Protein 6JKL (pdb70)

Foldseek 3Di:
DDDDDDDDDDDDDDDDDDDDD/DDDDDDDDDDDDDDDDDDDDD/DDDDDDDDDDDDDDDDDDDDD

Solvent-accessible surface area: 5103 Å² total

Secondary structure (DSSP, 8-state):
---------PPPPPP------/---------PPPPPP------/---------PPPPPP------

B-factor: mean 18.48, std 7.0, range [3.53, 42.38]

Radius of gyration: 21.07 Å; Cα contacts (8 Å, |Δi|>4): 208; chains: 3; bounding box: 51×9×64 Å

Sequence (63 aa):
PGPGPGDDGPSGAEGPGPGPGPGPGPGDDGPSGAEEGPGPGPGPGPGPGDDGPSGAEGPGPGPG

Structure (mmCIF, N/CA/C/O backbone):
data_6JKL
#
_entry.id   6JKL
#
_cell.length_a   60.541
_cell.length_b   17.424
_cell.length_c   51.637
_cell.angle_alpha   90.00
_cell.angle_beta   114.39
_cell.angle_gamma   90.00
#
_symmetry.space_group_name_H-M   'C 1 2 1'
#
loop_
_entity.id
_entity.type
_entity.pdbx_description
1 polymer 'A triple-helix region of human collagen type II'
2 water water
#
loop_
_atom_site.group_PDB
_atom_site.id
_atom_site.type_symbol
_atom_site.label_atom_id
_atom_site.label_alt_id
_atom_site.label_comp_id
_atom_site.label_asym_id
_atom_site.label_entity_id
_atom_site.label_seq_id
_atom_site.pdbx_PDB_ins_code
_atom_site.Cartn_x
_atom_site.Cartn_y
_atom_site.Cartn_z
_atom_site.occupancy
_atom_site.B_iso_or_equiv
_atom_site.auth_seq_id
_atom_site.auth_comp_id
_atom_site.auth_asym_id
_atom_site.auth_atom_id
_atom_site.pdbx_PDB_model_num
ATOM 1 N N . PRO A 1 2 ? 25.238 11.988 2.638 1.00 36.29 1 PRO A N 1
ATOM 2 C CA . PRO A 1 2 ? 24.218 11.071 3.154 1.00 27.33 1 PRO A CA 1
ATOM 3 C C . PRO A 1 2 ? 23.977 11.269 4.635 1.00 25.26 1 PRO A C 1
ATOM 4 O O . PRO A 1 2 ? 24.827 10.943 5.454 1.00 24.77 1 PRO A O 1
ATOM 16 N N . GLY A 1 4 ? 22.380 10.865 8.435 1.00 20.01 3 GLY A N 1
ATOM 17 C CA . GLY A 1 4 ? 22.040 9.741 9.285 1.00 18.87 3 GLY A CA 1
ATOM 18 C C . GLY A 1 4 ? 20.545 9.533 9.424 1.00 17.98 3 GLY A C 1
ATOM 19 O O . GLY A 1 4 ? 19.755 10.382 9.012 1.00 18.70 3 GLY A O 1
ATOM 20 N N . PRO A 1 5 ? 20.144 8.391 9.999 1.00 16.86 4 PRO A N 1
ATOM 21 C CA . PRO A 1 5 ? 18.728 8.133 10.267 1.00 17.29 4 PRO A CA 1
ATOM 22 C C . PRO A 1 5 ? 18.235 8.937 11.463 1.00 15.74 4 PRO A C 1
ATOM 23 O O . PRO A 1 5 ? 19.051 9.458 12.224 1.00 15.54 4 PRO A O 1
ATOM 35 N N . GLY A 1 7 ? 16.836 9.749 15.159 1.00 14.12 6 GLY A N 1
ATOM 36 C CA . GLY A 1 7 ? 17.125 9.163 16.452 1.00 17.51 6 GLY A CA 1
ATOM 37 C C . GLY A 1 7 ? 16.001 8.271 16.932 1.00 15.83 6 GLY A C 1
ATOM 38 O O . GLY A 1 7 ? 14.922 8.253 16.340 1.00 14.02 6 GLY A O 1
ATOM 39 N N . PRO A 1 8 ? 16.249 7.520 18.012 1.00 12.31 7 PRO A N 1
ATOM 40 C CA . PRO A 1 8 ? 15.218 6.648 18.576 1.00 15.32 7 PRO A CA 1
ATOM 41 C C . PRO A 1 8 ? 14.034 7.461 19.079 1.00 17.78 7 PRO A C 1
ATOM 42 O O . PRO A 1 8 ? 14.207 8.628 19.436 1.00 13.01 7 PRO A O 1
ATOM 54 N N . GLY A 1 10 ? 11.312 9.043 21.474 1.00 23.39 9 GLY A N 1
ATOM 55 C CA . GLY A 1 10 ? 11.494 9.548 22.819 1.00 22.34 9 GLY A CA 1
ATOM 56 C C . GLY A 1 10 ? 10.881 8.656 23.877 1.00 22.32 9 GLY A C 1
ATOM 57 O O . GLY A 1 10 ? 9.978 7.863 23.602 1.00 22.91 9 GLY A O 1
ATOM 58 N N . ASP A 1 11 ? 11.380 8.790 25.101 1.00 22.38 10 ASP A N 1
ATOM 59 C CA . ASP A 1 11 ? 10.809 8.066 26.223 1.00 21.84 10 ASP A CA 1
ATOM 60 C C . ASP A 1 11 ? 9.364 8.495 26.455 1.00 21.17 10 ASP A C 1
ATOM 61 O O . ASP A 1 11 ? 8.948 9.602 26.097 1.00 20.36 10 ASP A O 1
ATOM 66 N N . ASP A 1 12 ? 8.598 7.604 27.079 1.00 21.67 11 ASP A N 1
ATOM 67 C CA . ASP A 1 12 ? 7.269 7.979 27.537 1.00 21.80 11 ASP A CA 1
ATOM 68 C C . ASP A 1 12 ? 7.381 9.027 28.635 1.00 19.86 11 ASP A C 1
ATOM 69 O O . ASP A 1 12 ? 8.351 9.060 29.397 1.00 19.72 11 ASP A O 1
ATOM 74 N N . GLY A 1 13 ? 6.380 9.906 28.702 1.00 19.02 12 GLY A N 1
ATOM 75 C CA . GLY A 1 13 ? 6.390 10.970 29.663 1.00 17.79 12 GLY A CA 1
ATOM 76 C C . GLY A 1 13 ? 6.240 10.460 31.085 1.00 17.89 12 GLY A C 1
ATOM 77 O O . GLY A 1 13 ? 6.083 9.256 31.332 1.00 19.01 12 GLY A O 1
ATOM 78 N N . PRO A 1 14 ? 6.294 11.383 32.041 1.00 17.83 13 PRO A N 1
ATOM 79 C CA . PRO A 1 14 ? 6.087 11.009 33.442 1.00 20.14 13 PRO A CA 1
ATOM 80 C C . PRO A 1 14 ? 4.641 10.618 33.691 1.00 17.64 13 PRO A C 1
ATOM 81 O O . PRO A 1 14 ? 3.735 10.944 32.922 1.00 17.44 13 PRO A O 1
ATOM 85 N N . SER A 1 15 ? 4.436 9.901 34.791 1.00 22.96 14 SER A N 1
ATOM 86 C CA . SER A 1 15 ? 3.092 9.512 35.183 1.00 15.28 14 SER A CA 1
ATOM 87 C C . SER A 1 15 ? 2.275 10.736 35.576 1.00 14.07 14 SER A C 1
ATOM 88 O O . SER A 1 15 ? 2.797 11.714 36.116 1.00 15.95 14 SER A O 1
ATOM 91 N N . GLY A 1 16 ? 0.979 10.676 35.292 1.00 12.47 15 GLY A N 1
ATOM 92 C CA . GLY A 1 16 ? 0.087 11.743 35.687 1.00 11.54 15 GLY A CA 1
ATOM 93 C C . GLY A 1 16 ? -0.040 11.847 37.194 1.00 11.85 15 GLY A C 1
ATOM 94 O O . GLY A 1 16 ? 0.392 10.982 37.956 1.00 12.60 15 GLY A O 1
ATOM 95 N N . ALA A 1 17 ? -0.647 12.945 37.630 1.00 13.67 16 ALA A N 1
ATOM 96 C CA . ALA A 1 17 ? -0.839 13.168 39.053 1.00 12.23 16 ALA A CA 1
ATOM 97 C C . ALA A 1 17 ? -1.835 12.166 39.627 1.00 11.37 16 ALA A C 1
ATOM 98 O O . ALA A 1 17 ? -2.661 11.588 38.913 1.00 12.51 16 ALA A O 1
ATOM 100 N N . GLU A 1 18 ? -1.738 11.957 40.938 1.00 12.15 17 GLU A N 1
ATOM 101 C CA . GLU A 1 18 ? -2.731 11.160 41.642 1.00 12.11 17 GLU A CA 1
ATOM 102 C C . GLU A 1 18 ? -4.107 11.794 41.478 1.00 16.03 17 GLU A C 1
ATOM 103 O O . GLU A 1 18 ? -4.243 13.018 41.395 1.00 13.31 17 GLU A O 1
ATOM 109 N N . GLY A 1 19 ? -5.131 10.945 41.400 1.00 11.04 18 GLY A N 1
ATOM 110 C CA . GLY A 1 19 ? -6.486 11.399 41.198 1.00 10.51 18 GLY A CA 1
ATOM 111 C C . GLY A 1 19 ? -6.956 12.334 42.292 1.00 13.25 18 GLY A C 1
ATOM 112 O O . GLY A 1 19 ? -6.364 12.416 43.372 1.00 12.11 18 GLY A O 1
ATOM 113 N N . PRO A 1 20 ? -8.034 13.080 42.023 1.00 14.41 19 PRO A N 1
ATOM 114 C CA . PRO A 1 20 ? -8.607 13.944 43.058 1.00 11.80 19 PRO A CA 1
ATOM 115 C C . PRO A 1 20 ? -9.284 13.126 44.148 1.00 12.97 19 PRO A C 1
ATOM 116 O O . PRO A 1 20 ? -9.569 11.947 43.935 1.00 16.22 19 PRO A O 1
ATOM 128 N N . GLY A 1 22 ? -12.198 11.637 46.605 1.00 10.33 21 GLY A N 1
ATOM 129 C CA . GLY A 1 22 ? -13.535 11.185 46.278 1.00 13.27 21 GLY A CA 1
ATOM 130 C C . GLY A 1 22 ? -14.620 12.105 46.795 1.00 11.26 21 GLY A C 1
ATOM 131 O O . GLY A 1 22 ? -14.329 13.160 47.359 1.00 11.72 21 GLY A O 1
ATOM 132 N N . PRO A 1 23 ? -15.885 11.711 46.601 1.00 13.69 22 PRO A N 1
ATOM 133 C CA . PRO A 1 23 ? -17.021 12.465 47.135 1.00 13.31 22 PRO A CA 1
ATOM 134 C C . PRO A 1 23 ? -17.090 12.328 48.648 1.00 11.89 22 PRO A C 1
ATOM 135 O O . PRO A 1 23 ? -16.488 11.405 49.197 1.00 16.53 22 PRO A O 1
ATOM 147 N N . GLY A 1 25 ? -18.354 11.330 52.327 1.00 11.30 24 GLY A N 1
ATOM 148 C CA . GLY A 1 25 ? -18.974 10.118 52.819 1.00 10.92 24 GLY A CA 1
ATOM 149 C C . GLY A 1 25 ? -20.443 10.290 53.142 1.00 11.54 24 GLY A C 1
ATOM 150 O O . GLY A 1 25 ? -20.970 11.400 53.087 1.00 12.28 24 GLY A O 1
ATOM 151 N N . PRO A 1 26 ? -21.118 9.184 53.476 1.00 12.47 25 PRO A N 1
ATOM 152 C CA . PRO A 1 26 ? -22.521 9.240 53.896 1.00 17.46 25 PRO A CA 1
ATOM 153 C C . PRO A 1 26 ? -22.664 9.985 55.216 1.00 13.39 25 PRO A C 1
ATOM 154 O O . PRO A 1 26 ? -21.674 10.158 55.926 1.00 18.02 25 PRO A O 1
ATOM 166 N N . GLY A 1 28 ? -23.409 10.508 59.098 1.00 20.52 27 GLY A N 1
ATOM 167 C CA . GLY A 1 28 ? -23.206 9.656 60.254 1.00 20.38 27 GLY A CA 1
ATOM 168 C C . GLY A 1 28 ? -24.498 9.338 60.980 1.00 23.05 27 GLY A C 1
ATOM 169 O O . GLY A 1 28 ? -25.561 9.846 60.624 1.00 24.16 27 GLY A O 1
ATOM 174 N N . PRO B 1 2 ? 25.815 9.889 11.432 1.00 18.74 1 PRO B N 1
ATOM 175 C CA . PRO B 1 2 ? 25.350 9.244 12.661 1.00 24.57 1 PRO B CA 1
ATOM 176 C C . PRO B 1 2 ? 23.859 9.460 12.871 1.00 17.81 1 PRO B C 1
ATOM 177 O O . PRO B 1 2 ? 23.293 10.389 12.297 1.00 17.84 1 PRO B O 1
ATOM 189 N N . GLY B 1 4 ? 20.340 10.551 14.723 1.00 18.05 3 GLY B N 1
ATOM 190 C CA . GLY B 1 4 ? 19.974 11.750 15.449 1.00 15.16 3 GLY B CA 1
ATOM 191 C C . GLY B 1 4 ? 19.803 11.498 16.931 1.00 15.72 3 GLY B C 1
ATOM 192 O O . GLY B 1 4 ? 19.878 10.355 17.383 1.00 16.46 3 GLY B O 1
ATOM 193 N N . PRO B 1 5 ? 19.588 12.571 17.704 1.00 18.14 4 PRO B N 1
ATOM 194 C CA . PRO B 1 5 ? 19.279 12.431 19.128 1.00 16.04 4 PRO B CA 1
ATOM 195 C C . PRO B 1 5 ? 17.918 11.780 19.316 1.00 15.79 4 PRO B C 1
ATOM 196 O O . PRO B 1 5 ? 17.099 11.829 18.400 1.00 19.83 4 PRO B O 1
ATOM 208 N N . GLY B 1 7 ? 14.077 11.393 20.502 1.00 15.16 6 GLY B N 1
ATOM 209 C CA . GLY B 1 7 ? 12.997 12.353 20.609 1.00 14.48 6 GLY B CA 1
ATOM 210 C C . GLY B 1 7 ? 12.847 12.814 22.044 1.00 15.17 6 GLY B C 1
ATOM 211 O O . GLY B 1 7 ? 13.341 12.159 22.962 1.00 16.20 6 GLY B O 1
ATOM 212 N N . PRO B 1 8 ? 12.173 13.953 22.248 1.00 21.95 7 PRO B N 1
ATOM 213 C CA . PRO B 1 8 ? 11.949 14.419 23.617 1.00 12.76 7 PRO B CA 1
ATOM 214 C C . PRO B 1 8 ? 11.011 13.480 24.357 1.00 12.54 7 PRO B C 1
ATOM 215 O O . PRO B 1 8 ? 10.194 12.811 23.719 1.00 12.06 7 PRO B O 1
ATOM 227 N N . GLY B 1 10 ? 7.865 12.186 26.462 1.00 13.57 9 GLY B N 1
ATOM 228 C CA . GLY B 1 10 ? 6.473 12.523 26.253 1.00 14.66 9 GLY B CA 1
ATOM 229 C C . GLY B 1 10 ? 5.869 13.450 27.286 1.00 16.60 9 GLY B C 1
ATOM 230 O O . GLY B 1 10 ? 6.533 13.891 28.226 1.00 17.25 9 GLY B O 1
ATOM 231 N N . ASP B 1 11 ? 4.588 13.741 27.092 1.00 17.74 10 ASP B N 1
ATOM 232 C CA . ASP B 1 11 ? 3.833 14.565 28.017 1.00 2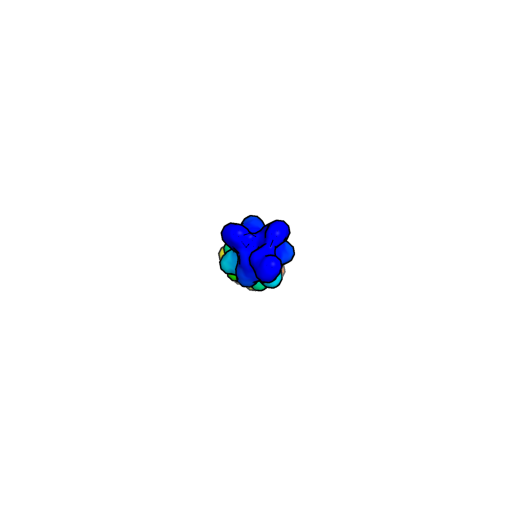3.50 10 ASP B CA 1
ATOM 233 C C . ASP B 1 11 ? 3.589 13.826 29.328 1.00 19.94 10 ASP B C 1
ATOM 234 O O . ASP B 1 11 ? 3.688 12.598 29.411 1.00 18.39 10 ASP B O 1
ATOM 239 N N . ASP B 1 12 ? 3.257 14.596 30.360 1.00 22.03 11 ASP B N 1
ATOM 240 C CA . ASP B 1 12 ? 2.750 14.003 31.588 1.00 26.37 11 ASP B CA 1
ATOM 241 C C . ASP B 1 12 ? 1.448 13.268 31.303 1.00 22.42 11 ASP B C 1
ATOM 242 O O . ASP B 1 12 ? 0.587 13.758 30.568 1.00 23.1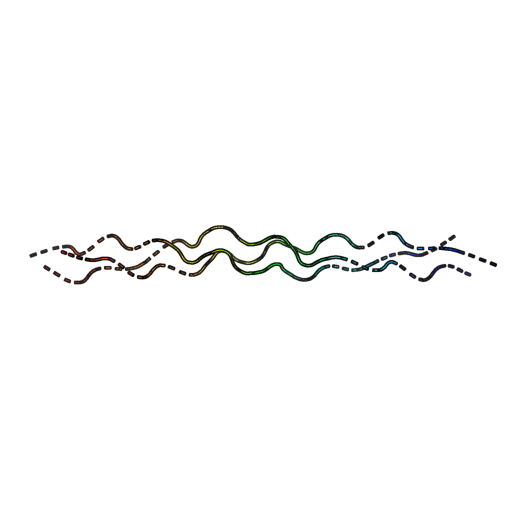3 11 ASP B O 1
ATOM 247 N N . GLY B 1 13 ? 1.305 12.080 31.894 1.00 21.86 12 GLY B N 1
ATOM 248 C CA . GLY B 1 13 ? 0.138 11.276 31.675 1.00 21.19 12 GLY B CA 1
ATOM 249 C C . GLY B 1 13 ? -1.111 11.899 32.271 1.00 23.55 12 GLY B C 1
ATOM 250 O O . GLY B 1 13 ? -1.070 12.957 32.912 1.00 25.59 12 GLY B O 1
ATOM 251 N N . PRO B 1 14 ? -2.245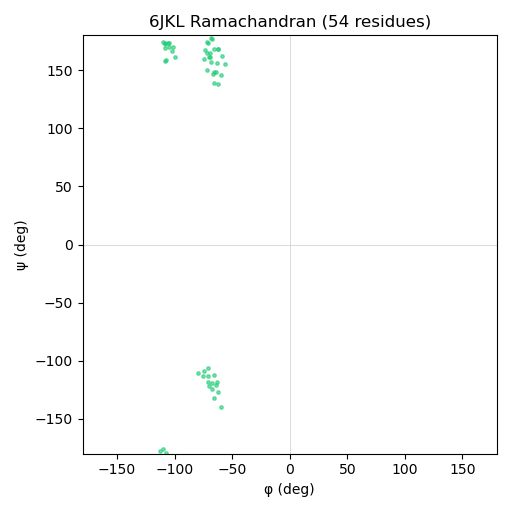 11.243 32.058 1.00 21.13 13 PRO B N 1
ATOM 252 C CA . PRO B 1 14 ? -3.504 11.727 32.624 1.00 21.63 13 PRO B CA 1
ATOM 253 C C . PRO B 1 14 ? -3.582 11.469 34.122 1.00 12.69 13 PRO B C 1
ATOM 254 O O . PRO B 1 14 ? -2.880 10.621 34.677 1.00 12.58 13 PRO B O 1
ATOM 258 N N . SER B 1 15 ? -4.456 12.232 34.773 1.00 15.73 14 SER B N 1
ATOM 259 C CA . SER B 1 15 ? -4.659 12.082 36.207 1.00 16.69 14 SER B CA 1
ATOM 260 C C . SER B 1 15 ? -5.232 10.708 36.529 1.00 12.31 14 SER B C 1
ATOM 261 O O . SER B 1 15 ? -5.986 10.124 35.746 1.00 12.73 14 SER B O 1
ATOM 264 N N . GLY B 1 16 ? -4.8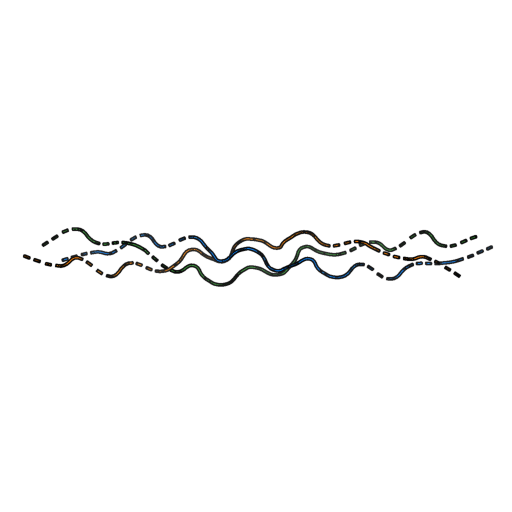72 10.195 37.698 1.00 12.14 15 GLY B N 1
ATOM 265 C CA . GLY B 1 16 ? -5.488 8.982 38.193 1.00 12.13 15 GLY B CA 1
ATOM 266 C C . GLY B 1 16 ? -6.976 9.163 38.424 1.00 12.17 15 GLY B C 1
ATOM 267 O O . GLY B 1 16 ? -7.523 10.266 38.409 1.00 12.16 15 GLY B O 1
ATOM 268 N N . ALA B 1 17 ? -7.646 8.037 38.639 1.00 12.25 16 ALA B N 1
ATOM 269 C CA . ALA B 1 17 ? -9.081 8.072 38.862 1.00 12.34 16 ALA B CA 1
ATOM 270 C C . ALA B 1 17 ? -9.407 8.769 40.178 1.00 12.18 16 ALA B C 1
ATOM 271 O O . ALA B 1 17 ? -8.588 8.834 41.100 1.00 19.61 16 ALA B O 1
ATOM 273 N N A GLU B 1 18 ? -10.624 9.305 40.255 0.64 12.26 17 GLU B N 1
ATOM 274 N N B GLU B 1 18 ? -10.624 9.300 40.249 0.36 12.27 17 GLU B N 1
ATOM 275 C CA A GLU B 1 18 ? -11.100 9.926 41.483 0.64 12.71 17 GLU B CA 1
ATOM 276 C CA B GLU B 1 18 ? -11.121 9.899 41.477 0.36 12.17 17 GLU B CA 1
ATOM 277 C C A GLU B 1 18 ? -11.134 8.902 42.614 0.64 13.69 17 GLU B C 1
ATOM 278 C C B GLU B 1 18 ? -11.093 8.882 42.613 0.36 12.48 17 GLU B C 1
ATOM 279 O O A GLU B 1 18 ? -11.361 7.710 42.395 0.64 12.30 17 GLU B O 1
ATOM 280 O O B GLU B 1 18 ? -11.241 7.677 42.400 0.36 12.28 17 GLU B O 1
ATOM 291 N N . GLY B 1 19 ? -10.888 9.375 43.833 1.00 13.19 18 GLY B N 1
ATOM 292 C CA . GLY B 1 19 ? -10.881 8.520 44.996 1.00 12.03 18 GLY B CA 1
ATOM 293 C C . GLY B 1 19 ? -12.259 7.987 45.338 1.00 12.25 18 GLY B C 1
ATOM 294 O O . GLY B 1 19 ? -13.277 8.435 44.802 1.00 13.30 18 GLY B O 1
ATOM 295 N N . PRO B 1 20 ? -12.317 7.002 46.244 1.00 12.33 19 PRO B N 1
ATOM 296 C CA . PRO B 1 20 ? -13.588 6.457 46.731 1.00 23.42 19 PRO B CA 1
ATOM 297 C C . PRO B 1 20 ? -14.300 7.458 47.637 1.00 19.57 19 PRO B C 1
ATOM 298 O O . PRO B 1 20 ? -13.678 8.435 48.052 1.00 18.77 19 PRO B O 1
ATOM 310 N N . GLY B 1 22 ? -15.773 9.280 50.893 1.00 12.73 21 GLY B N 1
ATOM 311 C CA . GLY B 1 22 ? -15.184 9.427 52.210 1.00 12.67 21 GLY B CA 1
ATOM 312 C C . GLY B 1 22 ? -15.817 8.535 53.259 1.00 14.95 21 GLY B C 1
ATOM 313 O O . GLY B 1 22 ? -16.810 7.860 52.991 1.00 13.21 21 GLY B O 1
ATOM 314 N N . PRO B 1 23 ? -15.239 8.517 54.465 1.00 12.95 22 PRO B N 1
ATOM 315 C CA . PRO B 1 23 ? -15.868 7.755 55.542 1.00 15.34 22 PRO B CA 1
ATOM 316 C C . PRO B 1 23 ? -17.160 8.424 55.993 1.00 15.15 22 PRO B C 1
ATOM 317 O O . PRO B 1 23 ? -17.337 9.623 55.774 1.00 15.06 22 PRO B O 1
ATOM 329 N N . GLY B 1 25 ? -19.939 10.199 58.360 1.00 14.19 24 GLY B N 1
ATOM 3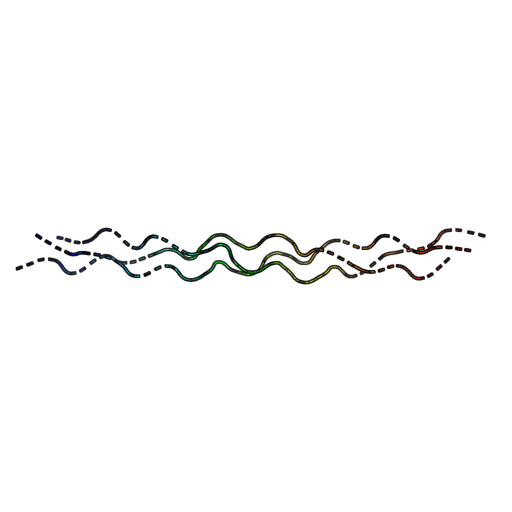30 C CA . GLY B 1 25 ? -19.791 11.229 59.369 1.00 16.21 24 GLY B CA 1
ATOM 331 C C . GLY B 1 25 ? -19.799 10.676 60.780 1.00 14.48 24 GLY B C 1
ATOM 332 O O . GLY B 1 25 ? -20.100 9.501 60.989 1.00 14.73 24 GLY B O 1
ATOM 333 N N . PRO B 1 26 ? -19.456 11.520 61.761 1.00 18.90 25 PRO B N 1
ATOM 334 C CA . PRO B 1 26 ? -19.498 11.114 63.169 1.00 23.13 25 PRO B CA 1
ATOM 335 C C . PRO B 1 26 ? -20.926 10.840 63.631 1.00 19.95 25 PRO B C 1
ATOM 336 O O . PRO B 1 26 ? -21.878 11.294 62.997 1.00 20.41 25 PRO B O 1
ATOM 348 N N . GLY B 1 28 ? -24.293 11.038 66.109 1.00 25.89 27 GLY B N 1
ATOM 349 C CA . GLY B 1 28 ? -24.966 12.129 66.792 1.00 29.15 27 GLY B CA 1
ATOM 350 C C . GLY B 1 28 ? -24.665 12.238 68.276 1.00 32.17 27 GLY B C 1
ATOM 351 O O . GLY B 1 28 ? -24.218 11.278 68.904 1.00 32.09 27 GLY B O 1
ATOM 355 N N . PRO C 1 2 ? 25.649 14.725 7.536 1.00 20.12 1 PRO C N 1
ATOM 356 C CA . PRO C 1 2 ? 24.973 15.333 8.685 1.00 16.12 1 PRO C CA 1
ATOM 357 C C . PRO C 1 2 ? 24.291 14.273 9.529 1.00 14.11 1 PRO C C 1
ATOM 358 O O . PRO C 1 2 ? 23.953 13.209 9.015 1.00 13.62 1 PRO C O 1
ATOM 370 N N . GLY C 1 4 ? 21.200 12.551 11.578 1.00 19.30 3 GLY C N 1
ATOM 371 C CA . GLY C 1 4 ? 19.770 12.504 11.360 1.00 15.19 3 GLY C CA 1
ATOM 372 C C . GLY C 1 4 ? 19.070 13.475 12.286 1.00 17.27 3 GLY C C 1
ATOM 373 O O . GLY C 1 4 ? 19.675 13.978 13.231 1.00 15.23 3 GLY C O 1
ATOM 374 N N . PRO C 1 5 ? 17.789 13.749 12.022 1.00 10.79 4 PRO C N 1
ATOM 375 C CA . PRO C 1 5 ? 17.027 14.622 12.915 1.00 14.38 4 PRO C CA 1
ATOM 376 C C . PRO C 1 5 ? 16.678 13.890 14.204 1.00 11.51 4 PRO C C 1
ATOM 377 O O . PRO C 1 5 ? 16.893 12.680 14.273 1.00 15.86 4 PRO C O 1
ATOM 389 N N . GLY C 1 7 ? 14.461 11.976 17.079 1.00 12.29 6 GLY C N 1
ATOM 390 C CA . GLY C 1 7 ? 13.408 10.986 16.955 1.00 11.81 6 GLY C CA 1
ATOM 391 C C . GLY C 1 7 ? 12.029 11.562 17.200 1.00 12.15 6 GLY C C 1
ATOM 392 O O . GLY C 1 7 ? 11.901 12.722 17.589 1.00 12.84 6 GLY C O 1
ATOM 393 N N . PRO C 1 8 ? 10.983 10.754 16.968 1.00 28.94 7 PRO C N 1
ATOM 394 C CA . PRO C 1 8 ? 9.615 11.170 17.292 1.00 29.15 7 PRO C CA 1
ATOM 395 C C . PRO C 1 8 ? 9.453 11.413 18.789 1.00 27.66 7 PRO C C 1
ATOM 396 O O . PRO C 1 8 ? 10.118 10.747 19.582 1.00 25.80 7 PRO C O 1
ATOM 408 N N . GLY C 1 10 ? 8.065 11.237 22.539 1.00 24.11 9 GLY C N 1
ATOM 409 C CA . GLY C 1 10 ? 7.508 10.142 23.309 1.00 21.39 9 GLY C CA 1
ATOM 410 C C . GLY C 1 10 ? 6.012 10.257 23.526 1.00 21.73 9 GLY C C 1
ATOM 411 O O . GLY C 1 10 ? 5.439 11.341 23.416 1.00 23.32 9 GLY C O 1
ATOM 412 N N . ASP C 1 11 ? 5.374 9.130 23.824 1.00 21.09 10 ASP C N 1
ATOM 413 C CA . ASP C 1 11 ? 3.959 9.140 24.152 1.00 20.89 10 ASP C CA 1
ATOM 414 C C . ASP C 1 11 ? 3.732 9.810 25.506 1.00 20.39 10 ASP C C 1
ATOM 415 O O . ASP C 1 11 ? 4.656 10.001 26.301 1.00 19.41 10 ASP C O 1
ATOM 420 N N . ASP C 1 12 ? 2.474 10.163 25.769 1.00 21.26 11 ASP C N 1
ATOM 421 C CA . ASP C 1 12 ? 2.103 10.628 27.097 1.00 26.75 11 ASP C CA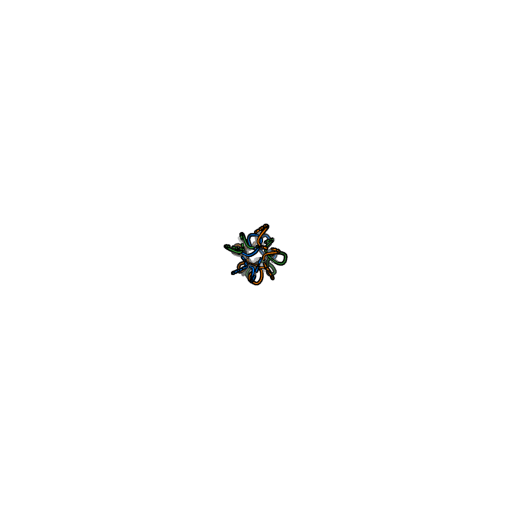 1
ATOM 422 C C . ASP C 1 12 ? 2.480 9.577 28.136 1.00 19.26 11 ASP C C 1
ATOM 423 O O . ASP C 1 12 ? 2.608 8.390 27.829 1.00 17.80 11 ASP C O 1
ATOM 428 N N . GLY C 1 13 ? 2.674 10.020 29.373 1.00 17.96 12 GLY C N 1
ATOM 429 C CA . GLY C 1 13 ? 3.002 9.109 30.445 1.00 16.22 12 GLY C CA 1
ATOM 430 C C . GLY C 1 13 ? 1.813 8.256 30.840 1.00 16.04 12 GLY C C 1
ATOM 431 O O . GLY C 1 13 ? 0.699 8.451 30.352 1.00 17.35 12 GLY C O 1
ATOM 432 N N . PRO C 1 14 ? 2.019 7.295 31.734 1.00 17.95 13 PRO C N 1
ATOM 433 C CA . PRO C 1 14 ? 0.894 6.489 32.214 1.00 15.76 13 PRO C CA 1
ATOM 434 C C . PRO C 1 14 ? 0.028 7.292 33.170 1.00 9.91 13 PRO C C 1
ATOM 435 O O . PRO C 1 14 ? 0.393 8.373 33.639 1.00 14.29 13 PRO C O 1
ATOM 439 N N . SER C 1 15 ? -1.146 6.740 33.456 1.00 8.56 14 SER C N 1
ATOM 440 C CA . SER C 1 15 ? -2.088 7.409 34.338 1.00 8.60 14 SER C CA 1
ATOM 441 C C . SER C 1 15 ? -1.599 7.366 35.782 1.00 8.42 14 SER C C 1
ATOM 442 O O . SER C 1 15 ? -0.909 6.433 36.203 1.00 8.39 14 SER C O 1
ATOM 445 N N . GLY C 1 16 ? -1.966 8.391 36.544 1.00 8.37 15 GLY C N 1
ATOM 446 C CA . GLY C 1 16 ? -1.590 8.447 37.940 1.00 8.44 15 GLY C CA 1
ATOM 447 C C . GLY C 1 16 ? -2.334 7.429 38.782 1.00 8.59 15 GLY C C 1
ATOM 448 O O . GLY C 1 16 ? -3.245 6.734 38.330 1.00 16.12 15 GLY C O 1
ATOM 449 N N . ALA C 1 17 ? -1.926 7.344 40.044 1.00 13.47 16 ALA C N 1
ATOM 450 C CA . ALA C 1 17 ? -2.568 6.443 40.984 1.00 8.91 16 ALA C CA 1
ATOM 451 C C . ALA C 1 17 ? -3.957 6.960 41.356 1.00 9.24 16 ALA C C 1
ATOM 452 O O . ALA C 1 17 ? -4.305 8.122 41.122 1.00 9.18 16 ALA C O 1
ATOM 454 N N . GLU C 1 18 ? -4.756 6.071 41.944 1.00 9.66 17 GLU C N 1
ATOM 455 C CA . GLU C 1 18 ? -6.104 6.429 42.363 1.00 11.54 17 GLU C CA 1
ATOM 456 C C . GLU C 1 18 ? -6.057 7.468 43.480 1.00 10.09 17 GLU C C 1
ATOM 457 O O . GLU C 1 18 ? -5.220 7.396 44.385 1.00 13.85 17 GLU C O 1
ATOM 463 N N . GLY C 1 19 ? -6.954 8.452 43.402 1.00 7.31 18 GLY C N 1
ATOM 464 C CA . GLY C 1 19 ? -7.029 9.504 44.389 1.00 7.05 18 GLY C CA 1
ATOM 465 C C . GLY C 1 19 ? -7.365 8.999 45.778 1.00 7.07 18 GLY C C 1
ATOM 466 O O . GLY C 1 19 ? -7.764 7.846 45.968 1.00 7.37 18 GLY C O 1
ATOM 467 N N . PRO C 1 20 ? -7.208 9.867 46.788 1.00 10.37 19 PRO C N 1
ATOM 468 C CA . PRO C 1 20 ? -7.486 9.507 48.178 1.00 7.20 19 PRO C CA 1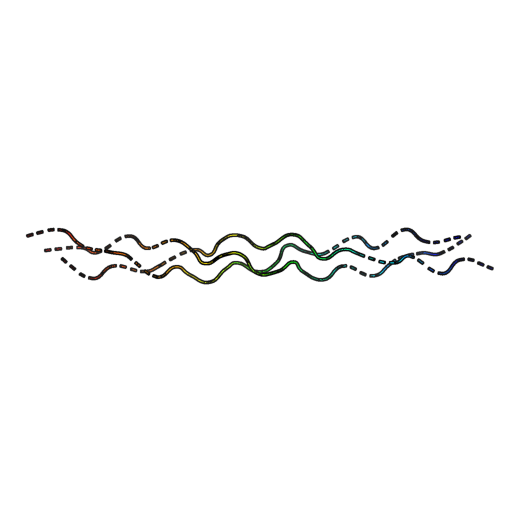
ATOM 469 C C . PRO C 1 20 ? -8.980 9.566 48.471 1.00 17.64 19 PRO C C 1
ATOM 470 O O . PRO C 1 20 ? -9.730 10.112 47.662 1.00 13.86 19 PRO C O 1
ATOM 482 N N . GLY C 1 22 ? -12.588 10.721 49.950 1.00 11.88 21 GLY C N 1
ATOM 483 C CA . GLY C 1 22 ? -13.158 12.046 50.093 1.00 8.45 21 GLY C CA 1
ATOM 484 C C . GLY C 1 22 ? -13.319 12.456 51.541 1.00 8.85 21 GLY C C 1
ATOM 485 O O . GLY C 1 22 ? -12.934 11.715 52.442 1.00 9.14 21 GLY C O 1
ATOM 486 N N . PRO C 1 23 ? -13.888 13.647 51.772 1.00 10.06 22 PRO C N 1
ATOM 487 C CA . PRO C 1 23 ? -14.147 14.134 53.130 1.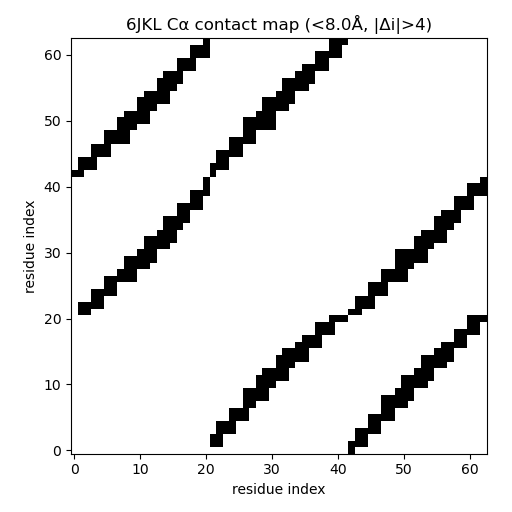00 14.86 22 PRO C CA 1
ATOM 488 C C . PRO C 1 23 ? -15.152 13.257 53.861 1.00 14.31 22 PRO C C 1
ATOM 489 O O . PRO C 1 23 ? -15.954 12.580 53.216 1.00 10.79 22 PRO C O 1
ATOM 501 N N . GLY C 1 25 ? -18.525 12.368 55.822 1.00 11.68 24 GLY C N 1
ATOM 502 C CA . GLY C 1 25 ? -19.876 12.858 55.637 1.00 11.87 24 GLY C CA 1
ATOM 503 C C . GLY C 1 25 ? -20.324 13.782 56.749 1.00 12.51 24 GLY C C 1
ATOM 504 O O . GLY C 1 25 ? -19.617 13.951 57.743 1.00 12.67 24 GLY C O 1
ATOM 505 N N . PRO C 1 26 ? -21.499 14.403 56.579 1.00 16.39 25 PRO C N 1
ATOM 506 C CA . PRO C 1 26 ? -22.078 15.233 57.637 1.00 18.26 25 PRO C CA 1
ATOM 507 C C . PRO C 1 26 ? -22.319 14.418 58.900 1.00 19.05 25 PRO C C 1
ATOM 508 O O . PRO C 1 26 ? -22.621 13.227 58.820 1.00 18.05 25 PRO C O 1
ATOM 520 N N . GLY C 1 28 ? -24.048 12.945 62.317 1.00 21.16 27 GLY C N 1
ATOM 521 C CA . GLY C 1 28 ? -25.397 12.535 62.656 1.00 24.45 27 GLY C CA 1
ATOM 522 C C . GLY C 1 28 ? -26.036 13.439 63.692 1.00 23.77 27 GLY C C 1
ATOM 523 O O . GLY C 1 28 ? -27.230 13.330 63.976 1.00 29.81 27 GLY C O 1
#